Protein AF-A0A9W6NLD7-F1 (afdb_monomer_lite)

Radius of gyration: 18.76 Å; chains: 1; bounding box: 44×20×59 Å

Sequence (72 aa):
MPPQRPRFERVQLNTRVRVEIEQTLQRFVVDHNTTVQSSVDLALAEFLAARGYPLLPADSSLAQTHDDGRSR

Structure (mmCIF, N/CA/C/O backbone):
data_AF-A0A9W6NLD7-F1
#
_entry.id   AF-A0A9W6NLD7-F1
#
loop_
_atom_site.group_PDB
_atom_site.id
_atom_site.type_symbol
_atom_site.label_atom_id
_atom_site.label_alt_id
_atom_site.label_comp_id
_atom_site.label_asym_id
_atom_site.label_entity_id
_atom_site.label_seq_id
_atom_site.pdbx_PDB_ins_code
_atom_site.Cartn_x
_atom_site.Cartn_y
_atom_site.Cartn_z
_atom_site.occupancy
_atom_site.B_iso_or_equiv
_atom_site.auth_seq_id
_atom_site.auth_comp_id
_atom_site.auth_asym_id
_atom_site.auth_atom_id
_atom_site.pdbx_PDB_model_num
ATOM 1 N N . MET A 1 1 ? 32.611 7.442 10.728 1.00 56.31 1 MET A N 1
ATOM 2 C CA . MET A 1 1 ? 31.444 8.051 10.048 1.00 56.31 1 MET A CA 1
ATOM 3 C C . MET A 1 1 ? 30.426 6.947 9.794 1.00 56.31 1 MET A C 1
ATOM 5 O O . MET A 1 1 ? 30.838 5.938 9.232 1.00 56.31 1 MET A O 1
ATOM 9 N N . PRO A 1 2 ? 29.163 7.056 10.246 1.00 60.59 2 PRO A N 1
ATOM 10 C CA . PRO A 1 2 ? 28.144 6.058 9.929 1.00 60.59 2 PRO A CA 1
ATOM 11 C C . PRO A 1 2 ? 27.744 6.150 8.441 1.00 60.59 2 PRO A C 1
ATOM 13 O O . PRO A 1 2 ? 27.763 7.249 7.881 1.00 60.59 2 PRO A O 1
ATOM 16 N N . PRO A 1 3 ? 27.398 5.027 7.785 1.00 57.59 3 PRO A N 1
ATOM 17 C CA . PRO A 1 3 ? 27.012 5.016 6.377 1.00 57.59 3 PRO A CA 1
ATOM 18 C C . PRO A 1 3 ? 25.705 5.792 6.178 1.00 57.59 3 PRO A C 1
ATOM 20 O O . PRO A 1 3 ? 24.693 5.512 6.825 1.00 57.59 3 PRO A O 1
ATOM 23 N N . GLN A 1 4 ? 25.724 6.786 5.289 1.00 58.84 4 GLN A N 1
ATOM 24 C CA . GLN A 1 4 ? 24.516 7.509 4.904 1.00 58.84 4 GLN A CA 1
ATOM 25 C C . GLN A 1 4 ? 23.637 6.572 4.073 1.00 58.84 4 GLN A C 1
ATOM 27 O O . GLN A 1 4 ? 24.071 6.061 3.043 1.00 58.84 4 GLN A O 1
ATOM 32 N N . ARG A 1 5 ? 22.405 6.317 4.530 1.00 60.22 5 ARG A N 1
ATOM 33 C CA . ARG A 1 5 ? 21.428 5.569 3.730 1.00 60.22 5 ARG A CA 1
ATOM 34 C C . ARG A 1 5 ? 21.119 6.373 2.460 1.00 60.22 5 ARG A C 1
ATOM 36 O O . ARG A 1 5 ? 20.909 7.584 2.583 1.00 60.22 5 ARG A O 1
ATOM 43 N N . PRO A 1 6 ? 21.068 5.737 1.278 1.00 58.03 6 PRO A N 1
ATOM 44 C CA . PRO A 1 6 ? 20.694 6.418 0.047 1.00 58.03 6 PRO A CA 1
ATOM 45 C C . PRO A 1 6 ? 19.334 7.102 0.233 1.00 58.03 6 PRO A C 1
ATOM 47 O O . PRO A 1 6 ? 18.356 6.487 0.665 1.00 58.03 6 PRO A O 1
ATOM 50 N N . ARG A 1 7 ? 19.298 8.412 -0.024 1.00 60.31 7 ARG A N 1
ATOM 51 C CA . ARG A 1 7 ? 18.068 9.205 -0.022 1.00 60.31 7 ARG A CA 1
ATOM 52 C C . ARG A 1 7 ? 17.364 8.945 -1.346 1.00 60.31 7 ARG A C 1
ATOM 54 O O . ARG A 1 7 ? 17.694 9.569 -2.345 1.00 60.31 7 ARG A O 1
ATOM 61 N N . PHE A 1 8 ? 16.434 7.999 -1.355 1.00 65.19 8 PHE A N 1
ATOM 62 C CA . PHE A 1 8 ? 15.542 7.818 -2.495 1.00 65.19 8 PHE A CA 1
ATOM 63 C C . PHE A 1 8 ? 14.636 9.042 -2.630 1.00 65.19 8 PHE A C 1
ATOM 65 O O . PHE A 1 8 ? 14.096 9.526 -1.628 1.00 65.19 8 PHE A O 1
ATOM 72 N N . GLU A 1 9 ? 14.484 9.538 -3.855 1.00 79.88 9 GLU A N 1
ATOM 73 C CA . GLU A 1 9 ? 13.495 10.562 -4.172 1.00 79.88 9 GLU A CA 1
ATOM 74 C C . GLU A 1 9 ? 12.093 9.987 -3.932 1.00 79.88 9 GLU A C 1
ATOM 76 O O . GLU A 1 9 ? 11.802 8.847 -4.298 1.00 79.88 9 GLU A O 1
ATOM 81 N N . ARG A 1 10 ? 11.241 10.744 -3.236 1.00 82.19 10 ARG A N 1
ATOM 82 C CA . ARG A 1 10 ? 9.886 10.320 -2.872 1.00 82.19 10 ARG A CA 1
ATOM 83 C C . ARG A 1 10 ? 8.886 11.342 -3.373 1.00 82.19 10 ARG A C 1
ATOM 85 O O . ARG A 1 10 ? 9.068 12.537 -3.155 1.00 82.19 10 ARG A O 1
ATOM 92 N N . VAL A 1 11 ? 7.808 10.853 -3.974 1.00 87.19 11 VAL A N 1
ATOM 93 C CA . VAL A 1 11 ? 6.680 11.669 -4.427 1.00 87.19 11 VAL A CA 1
ATOM 94 C C . VAL A 1 11 ? 5.471 11.381 -3.542 1.00 87.19 11 VAL A C 1
ATOM 96 O O . VAL A 1 11 ? 5.218 10.235 -3.174 1.00 87.19 11 VAL A O 1
ATOM 99 N N . GLN A 1 12 ? 4.718 12.423 -3.189 1.00 90.56 12 GLN A N 1
ATOM 100 C CA . GLN A 1 12 ? 3.482 12.284 -2.424 1.00 90.56 12 GLN A CA 1
ATOM 101 C C . GLN A 1 12 ? 2.312 11.928 -3.347 1.00 90.56 12 GLN A C 1
ATOM 103 O O . GLN A 1 12 ? 2.008 12.657 -4.292 1.00 90.56 12 GLN A O 1
ATOM 108 N N . LEU A 1 13 ? 1.607 10.843 -3.029 1.00 89.31 13 LEU A N 1
ATOM 109 C CA . LEU A 1 13 ? 0.368 10.460 -3.700 1.00 89.31 13 LEU A CA 1
ATOM 110 C C . LEU A 1 13 ? -0.837 10.982 -2.908 1.00 89.31 13 LEU A C 1
ATOM 112 O O . LEU A 1 13 ? -1.095 10.543 -1.792 1.00 89.31 13 LEU A O 1
ATOM 116 N N . ASN A 1 14 ? -1.598 11.906 -3.497 1.00 90.25 14 ASN A N 1
ATOM 117 C CA . ASN A 1 14 ? -2.801 12.474 -2.882 1.00 90.25 14 ASN A CA 1
ATOM 118 C C . ASN A 1 14 ? -4.053 11.802 -3.454 1.00 90.25 14 ASN A C 1
ATOM 120 O O . ASN A 1 14 ? -4.600 12.254 -4.456 1.00 90.25 14 ASN A O 1
ATOM 124 N N . THR A 1 15 ? -4.503 10.711 -2.830 1.00 90.50 15 THR A N 1
ATOM 125 C CA . THR A 1 15 ? -5.697 9.962 -3.260 1.00 90.50 15 THR A CA 1
ATOM 126 C C . THR A 1 15 ? -6.643 9.729 -2.087 1.00 90.50 15 THR A C 1
ATOM 128 O O . THR A 1 15 ? -6.205 9.476 -0.967 1.00 90.50 15 THR A O 1
ATOM 131 N N . ARG A 1 16 ? -7.955 9.805 -2.339 1.00 95.75 16 ARG A N 1
ATOM 132 C CA . ARG A 1 16 ? -8.982 9.429 -1.360 1.00 95.75 16 ARG A CA 1
ATOM 133 C C . ARG A 1 16 ? -9.255 7.932 -1.463 1.00 95.75 16 ARG A C 1
ATOM 135 O O . ARG A 1 16 ? -9.508 7.432 -2.556 1.00 95.75 16 ARG A O 1
ATOM 142 N N . VAL A 1 17 ? -9.250 7.242 -0.330 1.00 94.06 17 VAL A N 1
ATOM 143 C CA . VAL A 1 17 ? -9.604 5.822 -0.225 1.00 94.06 17 VAL A CA 1
ATOM 144 C C . VAL A 1 17 ? -10.866 5.657 0.614 1.00 94.06 17 VAL A C 1
ATOM 146 O O . VAL A 1 17 ? -11.288 6.583 1.307 1.00 94.06 17 VAL A O 1
ATOM 149 N N . ARG A 1 18 ? -11.495 4.484 0.524 1.00 97.56 18 ARG A N 1
ATOM 150 C CA . ARG A 1 18 ? -12.639 4.146 1.379 1.00 97.56 18 ARG A CA 1
ATOM 151 C C . ARG A 1 18 ? -12.174 3.938 2.824 1.00 97.56 18 ARG A C 1
ATOM 153 O O . ARG A 1 18 ? -11.059 3.466 3.041 1.00 97.56 18 ARG A O 1
ATOM 160 N N . VAL A 1 19 ? -13.033 4.249 3.793 1.00 96.81 19 VAL A N 1
ATOM 161 C CA . VAL A 1 19 ? -12.695 4.175 5.227 1.00 96.81 19 VAL A CA 1
ATOM 162 C C . VAL A 1 19 ? -12.350 2.751 5.673 1.00 96.81 19 VAL A C 1
ATOM 164 O O . VAL A 1 19 ? -11.451 2.548 6.481 1.00 96.81 19 VAL A O 1
ATOM 167 N N . GLU A 1 20 ? -12.985 1.741 5.085 1.00 97.81 20 GLU A N 1
ATOM 168 C CA . GLU A 1 20 ? -12.744 0.335 5.415 1.00 97.81 20 GLU A CA 1
ATOM 169 C C . GLU A 1 20 ? -11.332 -0.108 4.999 1.00 97.81 20 GLU A C 1
ATOM 171 O O . GLU A 1 20 ? -10.707 -0.937 5.666 1.00 97.81 20 GLU A O 1
ATOM 176 N N . ILE A 1 21 ? -10.805 0.474 3.913 1.00 95.75 21 ILE A N 1
ATOM 177 C CA . ILE A 1 21 ? -9.438 0.222 3.438 1.00 95.75 21 ILE A CA 1
ATOM 178 C C . ILE A 1 21 ? -8.436 0.815 4.427 1.00 95.75 21 ILE A C 1
ATOM 180 O O . ILE A 1 21 ? -7.481 0.137 4.797 1.00 95.75 21 ILE A O 1
ATOM 184 N N . GLU A 1 22 ? -8.666 2.047 4.887 1.00 95.38 22 GLU A N 1
ATOM 185 C CA . GLU A 1 22 ? -7.814 2.686 5.893 1.00 95.38 22 GLU A CA 1
ATOM 186 C C . GLU A 1 22 ? -7.790 1.868 7.191 1.00 95.38 22 GLU A C 1
ATOM 188 O O . GLU A 1 22 ? -6.717 1.532 7.684 1.00 95.38 22 GLU A O 1
ATOM 193 N N . GLN A 1 23 ? -8.955 1.483 7.713 1.00 97.19 23 GLN A N 1
ATOM 194 C CA . GLN A 1 23 ? -9.053 0.701 8.949 1.00 97.19 23 GLN A CA 1
ATOM 195 C C . GLN A 1 23 ? -8.315 -0.639 8.844 1.00 97.19 23 GLN A C 1
ATOM 197 O O . GLN A 1 23 ? -7.578 -1.026 9.753 1.00 97.19 23 GLN A O 1
ATOM 202 N N . THR A 1 24 ? -8.474 -1.332 7.715 1.00 97.12 24 THR A N 1
ATOM 203 C CA . THR A 1 24 ? -7.779 -2.599 7.456 1.00 97.12 24 THR A CA 1
ATOM 204 C C . THR A 1 24 ? -6.267 -2.392 7.356 1.00 97.12 24 THR A C 1
ATOM 206 O O . THR A 1 24 ? -5.500 -3.167 7.928 1.00 97.12 24 THR A O 1
ATOM 209 N N . LEU A 1 25 ? -5.829 -1.321 6.687 1.00 96.06 25 LEU A N 1
ATOM 210 C CA . LEU A 1 25 ? -4.418 -0.964 6.567 1.00 96.06 25 LEU A CA 1
ATOM 211 C C . LEU A 1 25 ? -3.793 -0.641 7.930 1.00 96.06 25 LEU A C 1
ATOM 213 O O . LEU A 1 25 ? -2.694 -1.105 8.214 1.00 96.06 25 LEU A O 1
ATOM 217 N N . GLN A 1 26 ? -4.492 0.101 8.792 1.00 96.56 26 GLN A N 1
ATOM 218 C CA . GLN A 1 26 ? -4.010 0.396 10.145 1.00 96.56 26 GLN A CA 1
ATOM 219 C C . GLN A 1 26 ? -3.832 -0.883 10.966 1.00 96.56 26 GLN A C 1
ATOM 221 O O . GLN A 1 26 ? -2.820 -1.044 11.648 1.00 96.56 26 GLN A O 1
ATOM 226 N N . ARG A 1 27 ? -4.771 -1.831 10.856 1.00 97.38 27 ARG A N 1
ATOM 227 C CA . ARG A 1 27 ? -4.649 -3.133 11.519 1.00 97.38 27 ARG A CA 1
ATOM 228 C C . ARG A 1 27 ? -3.431 -3.911 11.022 1.00 97.38 27 ARG A C 1
ATOM 230 O O . ARG A 1 27 ? -2.641 -4.374 11.834 1.00 97.38 27 ARG A O 1
ATOM 237 N N . PHE A 1 28 ? -3.240 -3.981 9.706 1.00 97.06 28 PHE A N 1
ATOM 238 C CA . PHE A 1 28 ? -2.074 -4.626 9.099 1.00 97.06 28 PHE A CA 1
ATOM 239 C C . PHE A 1 28 ? -0.755 -4.010 9.588 1.00 97.06 28 PHE A C 1
ATOM 241 O O . PHE A 1 28 ? 0.186 -4.723 9.930 1.00 97.06 28 PHE A O 1
ATOM 248 N N . VAL A 1 29 ? -0.693 -2.680 9.672 1.00 97.50 29 VAL A N 1
ATOM 249 C CA . VAL A 1 29 ? 0.486 -1.954 10.159 1.00 97.50 29 VAL A CA 1
ATOM 250 C C . VAL A 1 29 ? 0.862 -2.368 11.582 1.00 97.50 29 VAL A C 1
ATOM 252 O O . VAL A 1 29 ? 2.043 -2.597 11.852 1.00 97.50 29 VAL A O 1
ATOM 255 N N . VAL A 1 30 ? -0.130 -2.505 12.465 1.00 97.00 30 VAL A N 1
ATOM 256 C CA . VAL A 1 30 ? 0.064 -2.946 13.853 1.00 97.00 30 VAL A CA 1
ATOM 257 C C . VAL A 1 30 ? 0.470 -4.418 13.915 1.00 97.00 30 VAL A C 1
ATOM 259 O O . VAL A 1 30 ? 1.486 -4.738 14.529 1.00 97.00 30 VAL A O 1
ATOM 262 N N . ASP A 1 31 ? -0.280 -5.297 13.247 1.00 97.94 31 ASP A N 1
ATOM 263 C CA . ASP A 1 31 ? -0.078 -6.751 13.301 1.00 97.94 31 ASP A CA 1
ATOM 264 C C . ASP A 1 31 ? 1.305 -7.166 12.765 1.00 97.94 31 ASP A C 1
ATOM 266 O O . ASP A 1 31 ? 1.899 -8.134 13.242 1.00 97.94 31 ASP A O 1
ATOM 270 N N . HIS A 1 32 ? 1.848 -6.412 11.803 1.00 95.81 32 HIS A N 1
ATOM 271 C CA . HIS A 1 32 ? 3.122 -6.712 11.145 1.00 95.81 32 HIS A CA 1
ATOM 272 C C . HIS A 1 32 ? 4.282 -5.791 11.553 1.00 95.81 32 HIS A C 1
ATOM 274 O O . HIS A 1 32 ? 5.365 -5.904 10.978 1.00 95.81 32 HIS A O 1
ATOM 280 N N . ASN A 1 33 ? 4.085 -4.891 12.528 1.00 95.62 33 ASN A N 1
ATOM 281 C CA . ASN A 1 33 ? 5.089 -3.913 12.973 1.00 95.62 33 ASN A CA 1
ATOM 282 C C . ASN A 1 33 ? 5.773 -3.180 11.795 1.00 95.62 33 ASN A C 1
ATOM 284 O O . ASN A 1 33 ? 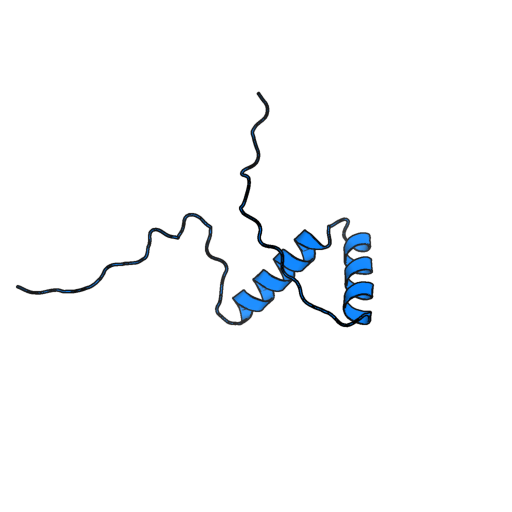7.001 -3.108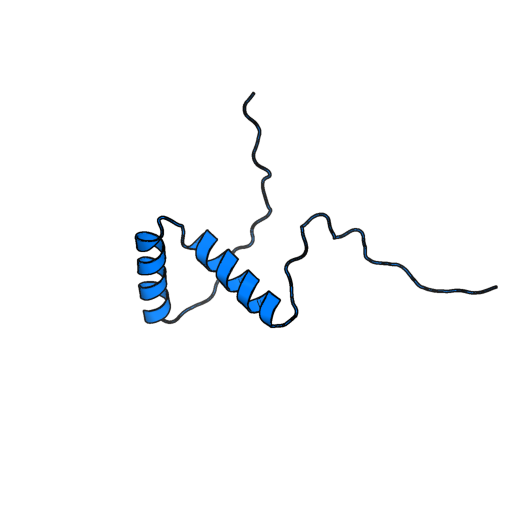 11.697 1.00 95.62 33 ASN A O 1
ATOM 288 N N . THR A 1 34 ? 4.962 -2.684 10.859 1.00 96.12 34 THR A N 1
ATOM 289 C CA . THR A 1 34 ? 5.413 -1.999 9.636 1.00 96.12 34 THR A CA 1
ATOM 290 C C . THR A 1 34 ? 4.945 -0.539 9.628 1.00 96.12 34 THR A C 1
ATOM 292 O O . THR A 1 34 ? 4.588 0.014 10.664 1.00 96.12 34 THR A O 1
ATOM 295 N N . THR A 1 35 ? 4.982 0.137 8.480 1.00 95.62 35 THR A N 1
ATOM 296 C CA . THR A 1 35 ? 4.447 1.493 8.311 1.00 95.62 35 THR A CA 1
ATOM 297 C C . THR A 1 35 ? 3.438 1.546 7.174 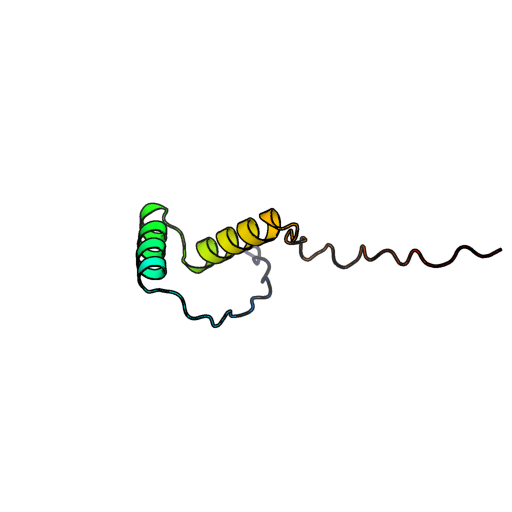1.00 95.62 35 THR A C 1
ATOM 299 O O . THR A 1 35 ? 3.499 0.750 6.233 1.00 95.62 35 THR A O 1
ATOM 302 N N . VAL A 1 36 ? 2.532 2.530 7.232 1.00 93.75 36 VAL A N 1
ATOM 303 C CA . VAL A 1 36 ? 1.585 2.828 6.143 1.00 93.75 36 VAL A CA 1
ATOM 304 C C . VAL A 1 36 ? 2.335 3.002 4.824 1.00 93.75 36 VAL A C 1
ATOM 306 O O . VAL A 1 36 ? 1.976 2.371 3.838 1.00 93.75 36 VAL A O 1
ATOM 309 N N . GLN A 1 37 ? 3.424 3.779 4.828 1.00 92.50 37 GLN A N 1
ATOM 310 C CA . GLN A 1 37 ? 4.245 4.010 3.639 1.00 92.50 37 GLN A CA 1
ATOM 311 C C . GLN A 1 37 ? 4.778 2.701 3.047 1.00 92.50 37 GLN A C 1
ATOM 313 O O . GLN A 1 37 ? 4.549 2.437 1.876 1.00 92.50 37 GLN A O 1
ATOM 318 N N . SER A 1 38 ? 5.438 1.860 3.852 1.00 93.12 38 SER A N 1
ATOM 319 C CA . SER A 1 38 ? 6.042 0.614 3.349 1.00 93.12 38 SER A CA 1
ATOM 320 C C . SER A 1 38 ? 4.985 -0.357 2.824 1.00 93.12 38 SER A C 1
ATOM 322 O O . SER A 1 38 ? 5.209 -1.051 1.838 1.00 93.12 38 S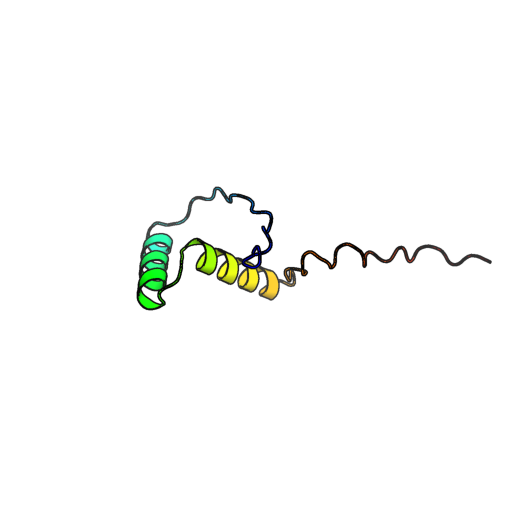ER A O 1
ATOM 324 N N . SER A 1 39 ? 3.821 -0.381 3.474 1.00 95.31 39 SER A N 1
ATOM 325 C CA . SER A 1 39 ? 2.690 -1.219 3.073 1.00 95.31 39 SER A CA 1
ATOM 326 C C . SER A 1 39 ? 2.087 -0.749 1.747 1.00 95.31 39 SER A C 1
ATOM 328 O O . SER A 1 39 ? 1.802 -1.567 0.879 1.00 95.31 39 SER A O 1
ATOM 330 N N . VAL A 1 40 ? 1.927 0.568 1.570 1.00 93.31 40 VAL A N 1
ATOM 331 C CA . VAL A 1 40 ? 1.435 1.166 0.320 1.00 93.31 40 VAL A CA 1
ATOM 332 C C . VAL A 1 40 ? 2.442 0.976 -0.810 1.00 93.31 40 VAL A C 1
ATOM 334 O O . VAL A 1 40 ? 2.037 0.574 -1.896 1.00 93.31 40 VAL A O 1
ATOM 337 N N . ASP A 1 41 ? 3.732 1.211 -0.561 1.00 93.19 41 ASP A N 1
ATOM 338 C CA . ASP A 1 41 ? 4.789 1.031 -1.561 1.00 93.19 41 ASP A CA 1
ATOM 339 C C . ASP A 1 41 ? 4.823 -0.418 -2.062 1.00 93.19 41 ASP A C 1
ATOM 341 O O . ASP A 1 41 ? 4.822 -0.650 -3.271 1.00 93.19 41 ASP A O 1
ATOM 345 N N . LEU A 1 42 ? 4.781 -1.392 -1.145 1.00 93.12 42 LEU A N 1
ATOM 346 C CA . LEU A 1 42 ? 4.756 -2.813 -1.492 1.00 93.12 42 LEU A CA 1
ATOM 347 C C . LEU A 1 42 ? 3.486 -3.184 -2.267 1.00 93.12 42 LEU A C 1
ATOM 349 O O . LEU A 1 42 ? 3.575 -3.751 -3.353 1.00 93.12 42 LEU A O 1
ATOM 353 N N . ALA A 1 43 ? 2.310 -2.822 -1.747 1.00 93.81 43 ALA A N 1
ATOM 354 C CA . ALA A 1 43 ? 1.039 -3.157 -2.383 1.00 93.81 43 ALA A CA 1
ATOM 355 C C . ALA A 1 43 ? 0.914 -2.534 -3.782 1.00 93.81 43 ALA A C 1
ATOM 357 O O . ALA A 1 43 ? 0.421 -3.178 -4.709 1.00 93.81 43 ALA A O 1
ATOM 358 N N . LEU A 1 44 ? 1.373 -1.291 -3.957 1.00 93.75 44 LEU A N 1
ATOM 359 C CA . LEU A 1 44 ? 1.357 -0.615 -5.249 1.00 93.75 44 LEU A CA 1
ATOM 360 C C . LEU A 1 44 ? 2.359 -1.246 -6.222 1.00 93.75 44 LEU A C 1
ATOM 362 O O . LEU A 1 44 ? 2.013 -1.464 -7.383 1.00 93.75 44 LEU A O 1
ATOM 366 N N . ALA A 1 45 ? 3.563 -1.591 -5.754 1.00 94.19 45 ALA A N 1
ATOM 367 C CA . ALA A 1 45 ? 4.562 -2.290 -6.557 1.00 94.19 45 ALA A CA 1
ATOM 368 C C . ALA A 1 45 ? 4.035 -3.641 -7.063 1.00 94.19 45 ALA A C 1
ATOM 370 O O . ALA A 1 45 ? 4.101 -3.917 -8.260 1.00 94.19 45 ALA A O 1
ATOM 371 N N . GLU A 1 46 ? 3.455 -4.454 -6.179 1.00 95.31 46 GLU A N 1
ATOM 372 C CA . GLU A 1 46 ? 2.875 -5.754 -6.530 1.00 95.31 46 GLU A CA 1
ATOM 373 C C . GLU A 1 46 ? 1.687 -5.608 -7.489 1.00 95.31 46 GLU A C 1
ATOM 375 O O . GLU A 1 46 ? 1.594 -6.321 -8.491 1.00 95.31 46 GLU A O 1
ATOM 380 N N . PHE A 1 47 ? 0.801 -4.640 -7.234 1.00 95.75 47 PHE A N 1
ATOM 381 C CA . PHE A 1 47 ? -0.356 -4.364 -8.083 1.00 95.75 47 PHE A CA 1
ATOM 382 C C . PHE A 1 47 ? 0.041 -3.976 -9.514 1.00 95.75 47 PHE A C 1
ATOM 384 O O . PHE A 1 47 ? -0.605 -4.415 -10.474 1.00 95.75 47 PHE A O 1
ATOM 391 N N . LEU A 1 48 ? 1.074 -3.143 -9.664 1.00 96.50 48 LEU A N 1
ATOM 392 C CA . LEU A 1 48 ? 1.588 -2.698 -10.960 1.00 96.50 48 LEU A CA 1
ATOM 393 C C . LEU A 1 48 ? 2.365 -3.812 -11.668 1.00 96.50 48 LEU A C 1
ATOM 395 O O . LEU A 1 48 ? 2.128 -4.065 -12.851 1.00 96.50 48 LEU A O 1
ATOM 399 N N . ALA A 1 49 ? 3.214 -4.543 -10.943 1.00 96.00 49 ALA A N 1
ATOM 400 C CA . ALA A 1 49 ? 3.962 -5.675 -11.482 1.00 96.00 49 ALA A CA 1
ATOM 401 C C . ALA A 1 49 ? 3.028 -6.764 -12.031 1.00 96.00 49 ALA A C 1
ATOM 403 O O . ALA A 1 49 ? 3.223 -7.230 -13.153 1.00 96.00 49 ALA A O 1
ATOM 404 N N . ALA A 1 50 ? 1.949 -7.091 -11.310 1.00 96.62 50 ALA A N 1
ATOM 405 C CA . ALA A 1 50 ? 0.926 -8.038 -11.761 1.00 96.62 50 ALA A CA 1
ATOM 406 C C . ALA A 1 50 ? 0.210 -7.610 -13.061 1.00 96.62 50 ALA A C 1
ATOM 408 O O . ALA A 1 50 ? -0.453 -8.425 -13.699 1.00 96.62 50 ALA A O 1
ATOM 409 N N . ARG A 1 51 ? 0.336 -6.339 -13.464 1.00 97.06 51 ARG A N 1
ATOM 410 C CA . ARG A 1 51 ? -0.218 -5.769 -14.705 1.00 97.06 51 ARG A CA 1
ATOM 411 C C . ARG A 1 51 ? 0.834 -5.534 -15.789 1.00 97.06 51 ARG A C 1
ATOM 413 O O . ARG A 1 51 ? 0.519 -4.917 -16.801 1.00 97.06 51 ARG A O 1
ATOM 420 N N . GLY A 1 52 ? 2.061 -6.015 -15.592 1.00 95.69 52 GLY A N 1
ATOM 421 C CA . GLY A 1 52 ? 3.156 -5.847 -16.548 1.00 95.69 52 GLY A CA 1
ATOM 422 C C . GLY A 1 52 ? 3.916 -4.526 -16.416 1.00 95.69 52 GLY A C 1
ATOM 423 O O . GLY A 1 52 ? 4.665 -4.178 -17.323 1.00 95.69 52 GLY A O 1
ATOM 424 N N . TYR A 1 53 ? 3.766 -3.811 -15.296 1.00 95.31 53 TYR A N 1
ATOM 425 C CA . TYR A 1 53 ? 4.498 -2.576 -14.993 1.00 95.31 53 TYR A CA 1
ATOM 426 C C . TYR A 1 53 ? 5.439 -2.780 -13.792 1.00 95.31 53 TYR A C 1
ATOM 428 O O . TYR A 1 53 ? 5.171 -2.256 -12.708 1.00 95.31 53 TYR A O 1
ATOM 436 N N . PRO A 1 54 ? 6.515 -3.580 -13.924 1.00 90.62 54 PRO A N 1
ATOM 437 C CA . PRO A 1 54 ? 7.466 -3.766 -12.835 1.00 90.62 54 PRO A CA 1
ATOM 438 C C . PRO A 1 54 ? 8.208 -2.457 -12.541 1.00 90.62 54 PRO A C 1
ATOM 440 O O . PRO A 1 54 ? 8.576 -1.715 -13.454 1.00 90.62 54 PRO A O 1
ATOM 443 N N . LEU A 1 55 ? 8.466 -2.187 -11.260 1.00 86.00 55 LEU A N 1
ATOM 444 C CA . LEU A 1 55 ? 9.330 -1.078 -10.869 1.00 86.00 55 LEU A CA 1
ATOM 445 C C . LEU A 1 55 ? 10.771 -1.417 -11.263 1.00 86.00 55 LEU A C 1
ATOM 447 O O . LEU A 1 55 ? 11.356 -2.372 -10.752 1.00 86.00 55 LEU A O 1
ATOM 451 N N . LEU A 1 56 ? 11.333 -0.645 -12.190 1.00 78.94 56 LEU A N 1
ATOM 452 C CA . LEU A 1 56 ? 12.740 -0.759 -12.553 1.00 78.94 56 LEU A CA 1
ATOM 453 C C . LEU A 1 56 ? 13.602 -0.181 -11.417 1.00 78.94 56 LEU A C 1
ATOM 455 O O . LEU A 1 56 ? 13.261 0.877 -10.880 1.00 78.94 56 LEU A O 1
ATOM 459 N N . PRO A 1 57 ? 14.724 -0.827 -11.046 1.00 68.00 57 PRO A N 1
ATOM 460 C CA . PRO A 1 57 ? 15.716 -0.218 -10.166 1.00 68.00 57 PRO A CA 1
ATOM 461 C C . PRO A 1 57 ? 16.110 1.158 -10.712 1.00 68.00 57 PRO A C 1
ATOM 463 O O . PRO A 1 57 ? 16.315 1.281 -11.921 1.00 68.00 57 PRO A O 1
ATOM 466 N N . AL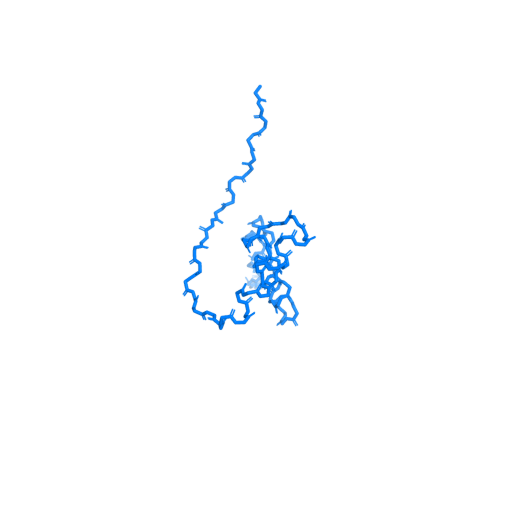A A 1 58 ? 16.238 2.168 -9.846 1.00 61.44 58 ALA A N 1
ATOM 467 C CA . ALA A 1 58 ? 16.516 3.559 -10.235 1.00 61.44 58 ALA A CA 1
ATOM 468 C C . ALA A 1 58 ? 17.743 3.717 -11.168 1.00 61.44 58 ALA A C 1
ATOM 470 O O . ALA A 1 58 ? 17.785 4.626 -11.997 1.00 61.44 58 ALA A O 1
ATOM 471 N N . ASP A 1 59 ? 18.689 2.776 -11.105 1.00 58.12 59 ASP A N 1
ATOM 472 C CA . ASP A 1 59 ? 19.903 2.739 -11.930 1.00 58.12 59 ASP A CA 1
ATOM 473 C C . ASP A 1 59 ? 19.694 2.184 -13.357 1.00 58.12 59 ASP A C 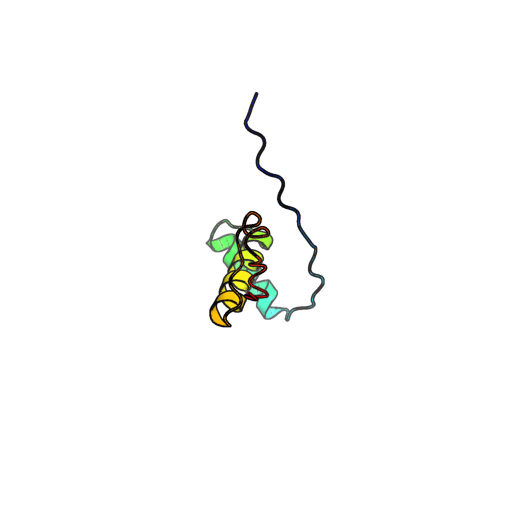1
ATOM 475 O O . ASP A 1 59 ? 20.612 2.193 -14.174 1.00 58.12 59 ASP A O 1
ATOM 479 N N . SER A 1 60 ? 18.489 1.715 -13.701 1.00 52.31 60 SER A N 1
ATOM 480 C CA . SER A 1 60 ? 18.199 1.068 -14.999 1.00 52.31 60 SER A CA 1
ATOM 481 C C . SER A 1 60 ? 17.886 2.062 -16.124 1.00 52.31 60 SER A C 1
ATOM 483 O O . SER A 1 60 ? 17.661 1.665 -17.267 1.00 52.31 60 SER A O 1
ATOM 485 N N . SER A 1 61 ? 17.902 3.361 -15.820 1.00 48.94 61 SER A N 1
ATOM 486 C CA . SER A 1 61 ? 17.562 4.458 -16.737 1.00 48.94 61 SER A CA 1
ATOM 487 C C . SER A 1 61 ? 18.575 4.673 -17.879 1.00 48.94 61 SER A C 1
ATOM 489 O O . SER A 1 61 ? 18.391 5.573 -18.690 1.00 48.94 61 SER A O 1
ATOM 491 N N . LEU A 1 62 ? 19.640 3.866 -17.968 1.00 54.28 62 LEU A N 1
ATOM 492 C CA . LEU A 1 62 ? 20.655 3.939 -19.033 1.00 54.28 62 LEU A CA 1
ATOM 493 C C . LEU A 1 62 ? 20.539 2.837 -20.099 1.00 54.28 62 LEU A C 1
ATOM 495 O O . LEU A 1 62 ? 21.284 2.866 -21.073 1.00 54.28 62 LEU A O 1
ATOM 499 N N . ALA A 1 63 ? 19.604 1.893 -19.970 1.00 47.25 63 ALA A N 1
ATOM 500 C CA . ALA A 1 63 ? 19.405 0.828 -20.958 1.00 47.25 63 ALA A CA 1
ATOM 501 C C . ALA A 1 63 ? 18.261 1.129 -21.945 1.00 47.25 63 ALA A C 1
ATOM 503 O O . ALA A 1 63 ? 17.589 0.215 -22.420 1.00 47.25 63 ALA A O 1
ATOM 504 N N . GLN A 1 64 ? 18.025 2.407 -22.262 1.00 48.41 64 GLN A N 1
ATOM 505 C CA . GLN A 1 64 ? 17.235 2.766 -23.438 1.00 48.41 64 GLN A CA 1
ATOM 506 C C . GLN A 1 64 ? 18.145 2.654 -24.661 1.00 48.41 64 GLN A C 1
ATOM 508 O O . GLN A 1 64 ? 18.849 3.580 -25.057 1.00 48.41 64 GLN A O 1
ATOM 513 N N . THR A 1 65 ? 18.169 1.438 -25.191 1.00 46.25 65 THR A N 1
ATOM 514 C CA . THR A 1 65 ? 18.697 1.044 -26.487 1.00 46.25 65 THR A CA 1
ATOM 515 C C . THR A 1 65 ? 18.262 2.058 -27.550 1.00 46.25 65 THR A C 1
ATOM 517 O O . THR A 1 65 ? 17.123 2.030 -28.008 1.00 46.25 65 THR A O 1
ATOM 520 N N . HIS A 1 66 ? 19.167 2.948 -27.962 1.00 49.41 66 HIS A N 1
ATOM 521 C CA . HIS A 1 66 ? 19.133 3.507 -29.314 1.00 49.41 66 HIS A CA 1
ATOM 522 C C . HIS A 1 66 ? 19.599 2.383 -30.254 1.00 49.41 66 HIS A C 1
ATOM 524 O O . HIS A 1 66 ? 20.750 2.340 -30.680 1.00 49.41 66 HIS A O 1
ATOM 530 N N . ASP A 1 67 ? 18.719 1.409 -30.492 1.00 54.81 67 ASP A N 1
ATOM 531 C CA . ASP A 1 67 ? 18.779 0.589 -31.698 1.00 54.81 67 ASP A CA 1
ATOM 532 C C . ASP A 1 67 ? 17.954 1.332 -32.744 1.00 54.81 67 ASP A C 1
ATOM 534 O O . ASP A 1 67 ? 16.743 1.170 -32.831 1.00 54.81 67 ASP A O 1
ATOM 538 N N . ASP A 1 68 ? 18.610 2.225 -33.479 1.00 50.62 68 ASP A N 1
ATOM 539 C CA . ASP A 1 68 ? 18.050 2.779 -34.702 1.00 50.62 68 ASP A CA 1
ATOM 540 C C . ASP A 1 68 ? 19.158 2.865 -35.750 1.00 50.62 68 ASP A C 1
ATOM 542 O O . ASP A 1 68 ? 20.083 3.673 -35.672 1.00 50.62 68 ASP A O 1
ATOM 546 N N . GLY A 1 69 ? 19.032 2.015 -36.766 1.00 51.31 69 GLY A N 1
ATOM 547 C CA . GLY A 1 69 ? 19.492 2.382 -38.099 1.00 51.31 69 GLY A CA 1
ATOM 548 C C . GLY A 1 69 ? 20.825 1.806 -38.551 1.00 51.31 69 GLY A C 1
ATOM 549 O O . GLY A 1 69 ? 21.746 2.525 -38.923 1.00 51.31 69 GLY A O 1
ATOM 550 N N . ARG A 1 70 ? 20.855 0.485 -38.716 1.00 53.88 70 ARG A N 1
ATOM 551 C CA . ARG A 1 70 ? 21.492 -0.162 -39.872 1.00 53.88 70 ARG A CA 1
ATOM 552 C C . ARG A 1 70 ? 21.335 0.694 -41.143 1.00 53.88 70 ARG A C 1
ATOM 554 O O . ARG A 1 70 ? 20.231 0.774 -41.676 1.00 53.88 70 ARG A O 1
ATOM 561 N N . SER A 1 71 ? 22.424 1.236 -41.689 1.00 50.59 71 SER A N 1
ATOM 562 C CA . SER A 1 71 ? 22.559 1.521 -43.128 1.00 50.59 71 SER A CA 1
ATOM 563 C C . SER A 1 71 ? 24.019 1.729 -43.540 1.00 50.59 71 SER A C 1
ATOM 565 O O . SER A 1 71 ? 24.612 2.747 -43.220 1.00 50.59 71 SER A O 1
ATOM 567 N N . ARG A 1 72 ? 24.514 0.696 -44.238 1.00 56.12 72 ARG A N 1
ATOM 568 C CA . ARG A 1 72 ? 25.480 0.647 -45.355 1.00 56.12 72 ARG A CA 1
ATOM 569 C C . ARG A 1 72 ? 26.705 1.556 -45.348 1.00 56.12 72 ARG A C 1
ATOM 571 O O . ARG A 1 72 ? 26.540 2.775 -45.537 1.00 56.12 72 ARG A O 1
#

Foldseek 3Di:
DDDDDDDDDDDDDDDDDDPVVVVVLVVVCVVVVHDSVVVCVVVVQVVCVVVVRHDDDPVCVPPPDPPDDDDD

Organism: NCBI:txid53360

Secondary structure (DSSP, 8-state):
-PPPPP------------HHHHHHHHHHHHHTT--HHHHHHHHHHHHHHTTT-----GGGGG----------

pLDDT: mean 80.95, std 18.73, range [46.25, 97.94]